Protein AF-A0AAD7HAU2-F1 (afdb_monomer)

Structure (mmCIF, N/CA/C/O backbone):
data_AF-A0AAD7HAU2-F1
#
_entry.id   AF-A0AAD7HAU2-F1
#
loop_
_atom_site.group_PDB
_atom_site.id
_atom_site.type_symbol
_atom_site.label_atom_id
_atom_site.label_alt_id
_atom_site.label_comp_id
_atom_site.label_asym_id
_atom_site.label_entity_id
_atom_site.label_seq_id
_atom_site.pdbx_PDB_ins_code
_atom_site.Cartn_x
_atom_site.Cartn_y
_atom_site.Cartn_z
_atom_site.occupancy
_atom_site.B_iso_or_equiv
_atom_site.auth_seq_id
_atom_site.auth_comp_id
_atom_site.auth_asym_id
_atom_site.auth_atom_id
_atom_site.pdbx_PDB_model_num
ATOM 1 N N . ILE A 1 1 ? 2.252 1.414 1.884 1.00 77.88 1 ILE A N 1
ATOM 2 C CA . ILE A 1 1 ? 2.992 1.256 0.609 1.00 77.88 1 ILE A CA 1
ATOM 3 C C . ILE A 1 1 ? 2.117 1.806 -0.512 1.00 77.88 1 ILE A C 1
ATOM 5 O O . I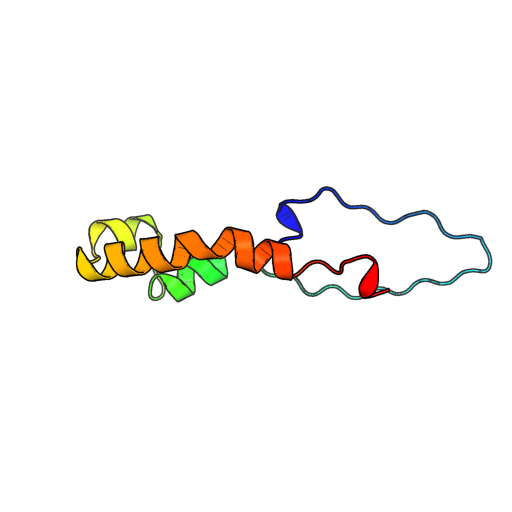LE A 1 1 ? 1.051 1.241 -0.743 1.00 77.88 1 ILE A O 1
ATOM 9 N N . PRO A 1 2 ? 2.511 2.909 -1.163 1.00 84.44 2 PRO A N 1
ATOM 10 C CA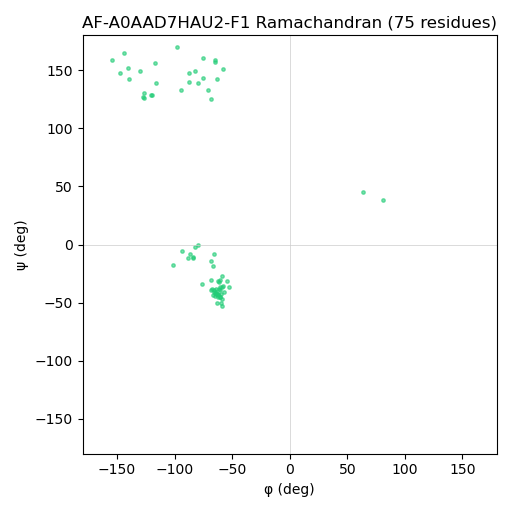 . PRO A 1 2 ? 1.633 3.650 -2.072 1.00 84.44 2 PRO A CA 1
ATOM 11 C C . PRO A 1 2 ? 1.546 3.066 -3.495 1.00 84.44 2 PRO A C 1
ATOM 13 O O . PRO A 1 2 ? 0.777 3.567 -4.305 1.00 84.44 2 PRO A O 1
ATOM 16 N N . SER A 1 3 ? 2.278 1.987 -3.806 1.00 83.75 3 SER A N 1
ATOM 17 C CA . SER A 1 3 ? 2.349 1.394 -5.157 1.00 83.75 3 SER A CA 1
ATOM 18 C C . SER A 1 3 ? 0.978 1.074 -5.778 1.00 83.75 3 SER A C 1
ATOM 20 O O . SER A 1 3 ? 0.790 1.299 -6.969 1.00 83.75 3 SER A O 1
ATOM 22 N N . ALA A 1 4 ? -0.007 0.635 -4.986 1.00 84.75 4 ALA A N 1
ATOM 23 C CA . ALA A 1 4 ? -1.353 0.323 -5.483 1.00 84.75 4 ALA A CA 1
ATOM 24 C C . ALA A 1 4 ? -2.144 1.551 -5.983 1.00 84.75 4 ALA A C 1
ATOM 26 O O . ALA A 1 4 ? -3.122 1.389 -6.709 1.00 84.75 4 ALA A O 1
ATOM 27 N N . LEU A 1 5 ? -1.745 2.765 -5.592 1.00 84.00 5 LEU A N 1
ATOM 28 C CA . LEU A 1 5 ? -2.408 4.016 -5.977 1.00 84.00 5 LEU A CA 1
ATOM 29 C C . LEU A 1 5 ? -1.869 4.592 -7.290 1.00 84.00 5 LEU A C 1
ATOM 31 O O . LEU A 1 5 ? -2.463 5.512 -7.847 1.00 84.00 5 LEU A O 1
ATOM 35 N N . VAL A 1 6 ? -0.748 4.064 -7.788 1.00 86.69 6 VAL A N 1
ATOM 36 C CA . VAL A 1 6 ? -0.043 4.602 -8.950 1.00 86.69 6 VAL A CA 1
ATOM 37 C C . VAL A 1 6 ? 0.039 3.536 -10.029 1.00 86.69 6 VAL A C 1
ATOM 39 O O . VAL A 1 6 ? 0.493 2.414 -9.795 1.00 86.69 6 VAL A O 1
ATOM 42 N N . ARG A 1 7 ? -0.365 3.892 -11.249 1.00 91.19 7 ARG A N 1
ATOM 43 C CA . ARG A 1 7 ? -0.129 3.036 -12.413 1.00 91.19 7 ARG A CA 1
ATOM 44 C C . ARG A 1 7 ? 1.363 3.015 -12.701 1.00 91.19 7 ARG A C 1
ATOM 46 O O . ARG A 1 7 ? 1.972 4.065 -12.875 1.00 91.19 7 ARG A O 1
ATOM 53 N N . HIS A 1 8 ? 1.934 1.826 -12.766 1.00 89.94 8 HIS A N 1
ATOM 54 C CA . HIS A 1 8 ? 3.348 1.642 -13.042 1.00 89.94 8 HIS A CA 1
ATOM 55 C C . HIS A 1 8 ? 3.550 0.439 -13.960 1.00 89.94 8 HIS A C 1
ATOM 57 O O . HIS A 1 8 ? 2.745 -0.492 -13.987 1.00 89.94 8 HIS A O 1
ATOM 63 N N . SER A 1 9 ? 4.630 0.482 -14.732 1.00 92.56 9 SER A N 1
ATOM 64 C CA . SER A 1 9 ? 5.028 -0.568 -15.665 1.00 92.56 9 SER A CA 1
ATOM 65 C C . SER A 1 9 ? 6.534 -0.518 -15.888 1.00 92.56 9 SER A C 1
ATOM 67 O O . SER A 1 9 ? 7.160 0.528 -15.719 1.00 92.56 9 SER A O 1
ATOM 69 N N . ASN A 1 10 ? 7.111 -1.629 -16.334 1.00 93.50 10 ASN A N 1
ATOM 70 C CA . ASN A 1 10 ? 8.514 -1.665 -16.724 1.00 93.50 10 ASN A CA 1
ATOM 71 C C . ASN A 1 10 ? 8.701 -1.080 -18.128 1.00 93.50 10 ASN A C 1
ATOM 73 O O . ASN A 1 10 ? 7.924 -1.369 -19.036 1.00 93.50 10 ASN A O 1
ATOM 77 N N . VAL A 1 11 ? 9.762 -0.294 -18.314 1.00 94.06 11 VAL A N 1
ATOM 78 C CA . VAL A 1 11 ? 10.181 0.190 -19.637 1.00 94.06 11 VAL A CA 1
ATOM 79 C C . VAL A 1 11 ? 11.012 -0.869 -20.361 1.00 94.06 11 VAL A C 1
ATOM 81 O O . VAL A 1 11 ? 11.737 -1.635 -19.715 1.00 94.06 11 VAL A O 1
ATOM 84 N N . ALA A 1 12 ? 10.938 -0.893 -21.693 1.00 95.75 12 ALA A N 1
ATOM 85 C CA . ALA A 1 12 ? 11.776 -1.762 -22.516 1.00 95.75 12 ALA A CA 1
ATOM 86 C C . ALA A 1 12 ? 13.277 -1.505 -22.269 1.00 95.75 12 ALA A C 1
ATOM 88 O O . ALA A 1 12 ? 13.673 -0.392 -21.916 1.00 95.75 12 ALA A O 1
ATOM 89 N N . ILE A 1 13 ? 14.096 -2.543 -22.455 1.00 96.81 13 ILE A N 1
ATOM 90 C CA . ILE A 1 13 ? 1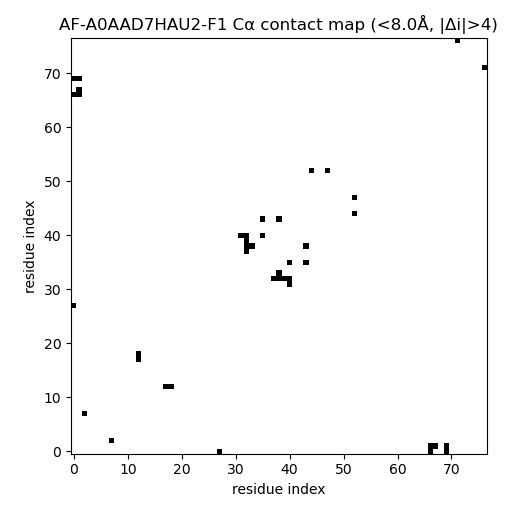5.564 -2.478 -22.379 1.00 96.81 13 ILE A CA 1
ATOM 91 C C . ILE A 1 13 ? 16.184 -2.822 -23.729 1.00 96.81 13 ILE A C 1
ATOM 93 O O . ILE A 1 13 ? 15.561 -3.493 -24.556 1.00 96.81 13 ILE A O 1
ATOM 97 N N . ARG A 1 14 ? 17.410 -2.359 -23.963 1.00 97.75 14 ARG A N 1
ATOM 98 C CA . ARG A 1 14 ? 18.173 -2.675 -25.177 1.00 97.75 14 ARG A CA 1
ATOM 99 C C . ARG A 1 14 ? 18.712 -4.104 -25.126 1.00 97.75 14 ARG A C 1
ATOM 101 O O . ARG A 1 14 ? 18.872 -4.686 -24.062 1.00 97.75 14 ARG A O 1
ATOM 108 N N . ALA A 1 15 ? 19.065 -4.648 -26.289 1.00 97.12 15 ALA A N 1
ATOM 109 C CA . ALA A 1 15 ? 19.495 -6.044 -26.425 1.00 97.12 15 ALA A CA 1
ATOM 110 C C . ALA A 1 15 ? 20.733 -6.428 -25.586 1.00 97.12 15 ALA A C 1
ATOM 112 O O . ALA A 1 15 ? 20.891 -7.591 -25.235 1.00 97.12 15 ALA A O 1
ATOM 113 N N . HIS A 1 16 ? 21.608 -5.470 -25.271 1.00 97.75 16 HIS A N 1
ATOM 114 C CA . HIS A 1 16 ? 22.814 -5.694 -24.463 1.00 97.75 16 HIS A CA 1
ATOM 115 C C . HIS A 1 16 ? 22.603 -5.422 -22.966 1.00 97.75 16 HIS A C 1
ATOM 117 O O . HIS A 1 16 ? 23.513 -5.636 -22.168 1.00 97.75 16 HIS A O 1
ATOM 123 N N . GLU A 1 17 ? 21.434 -4.913 -22.575 1.00 98.06 17 GLU A N 1
ATOM 124 C CA . GLU A 1 17 ? 21.134 -4.577 -21.189 1.00 98.06 17 GLU A CA 1
ATOM 125 C C . GLU A 1 17 ? 20.571 -5.795 -20.455 1.00 98.06 17 GLU A C 1
ATOM 127 O O . GLU A 1 17 ? 19.845 -6.620 -21.011 1.00 98.06 17 GLU A O 1
ATOM 132 N N . ARG A 1 18 ? 20.867 -5.885 -19.159 1.00 96.88 18 ARG A N 1
ATOM 133 C CA . ARG A 1 18 ? 20.268 -6.871 -18.262 1.00 96.88 18 ARG A CA 1
ATOM 134 C C . ARG A 1 18 ? 19.703 -6.145 -17.053 1.00 96.88 18 ARG A C 1
ATOM 136 O O . ARG A 1 18 ? 20.411 -5.385 -16.399 1.00 96.88 18 ARG A O 1
ATOM 143 N N . ARG A 1 19 ? 18.428 -6.391 -16.749 1.00 96.25 19 ARG A N 1
ATOM 144 C CA . ARG A 1 19 ? 17.739 -5.826 -15.586 1.00 96.25 19 ARG A CA 1
ATOM 145 C C . ARG A 1 19 ? 17.254 -6.949 -14.683 1.00 96.25 19 ARG A C 1
ATOM 147 O O . ARG A 1 19 ? 16.560 -7.851 -15.140 1.00 96.25 19 ARG A O 1
ATOM 154 N N . SER A 1 20 ? 17.590 -6.846 -13.405 1.00 95.31 20 SER A N 1
ATOM 155 C CA . SER A 1 20 ? 17.035 -7.679 -12.341 1.00 95.31 20 SER A CA 1
ATOM 156 C C . SER A 1 20 ? 16.264 -6.784 -11.380 1.00 95.31 20 SER A C 1
ATOM 158 O O . SER A 1 20 ? 16.720 -5.690 -11.057 1.00 95.31 20 SER A O 1
ATOM 160 N N . SER A 1 21 ? 15.108 -7.244 -10.914 1.00 92.94 21 SER A N 1
ATOM 161 C CA . SER A 1 21 ? 14.290 -6.539 -9.928 1.00 92.94 21 SER A CA 1
ATOM 162 C C . SER A 1 21 ? 13.719 -7.532 -8.932 1.00 92.94 21 SER A C 1
ATOM 164 O O . SER A 1 21 ? 13.310 -8.628 -9.313 1.00 92.94 21 SER A O 1
ATOM 166 N N . PHE A 1 22 ? 13.646 -7.126 -7.672 1.00 94.44 22 PHE A N 1
ATOM 167 C CA . PHE A 1 22 ? 12.998 -7.881 -6.614 1.00 94.44 22 PHE A CA 1
ATOM 168 C C . PHE A 1 22 ? 11.987 -6.972 -5.925 1.00 94.44 22 PHE A C 1
ATOM 170 O O . PHE A 1 22 ? 12.310 -5.840 -5.569 1.00 94.44 22 PHE A O 1
ATOM 177 N N . THR A 1 23 ? 10.760 -7.454 -5.756 1.00 91.12 23 THR A N 1
ATOM 178 C CA . THR A 1 23 ? 9.685 -6.684 -5.130 1.00 91.12 23 THR A CA 1
ATOM 179 C C . THR A 1 23 ? 9.092 -7.497 -4.001 1.00 91.12 23 THR A C 1
ATOM 181 O O . THR A 1 23 ? 8.658 -8.629 -4.201 1.00 91.12 23 THR A O 1
ATOM 184 N N . GLN A 1 24 ? 9.045 -6.894 -2.817 1.00 91.56 24 GLN A N 1
ATOM 185 C CA . GLN A 1 24 ? 8.259 -7.408 -1.706 1.00 91.56 24 GLN A CA 1
ATOM 186 C C . GLN A 1 24 ? 6.900 -6.714 -1.718 1.00 91.56 24 GLN A C 1
ATOM 188 O O . GLN A 1 24 ? 6.812 -5.493 -1.853 1.00 91.56 24 GLN A O 1
ATOM 193 N N . TYR A 1 25 ? 5.839 -7.499 -1.586 1.00 89.88 25 TYR A N 1
ATOM 194 C CA . TYR A 1 25 ? 4.467 -7.015 -1.590 1.00 89.88 25 TYR A CA 1
ATOM 195 C C . TYR A 1 25 ? 3.715 -7.577 -0.389 1.00 89.88 25 TYR A C 1
ATOM 197 O O . TYR A 1 25 ? 3.958 -8.696 0.055 1.00 89.88 25 TYR A O 1
ATOM 205 N N . THR A 1 26 ? 2.757 -6.799 0.103 1.00 90.56 26 THR A N 1
ATOM 206 C CA . THR A 1 26 ? 1.755 -7.268 1.051 1.00 90.56 26 THR A CA 1
ATOM 207 C C . THR A 1 26 ? 0.442 -6.525 0.819 1.00 90.56 26 THR A C 1
ATOM 209 O O . THR A 1 26 ? 0.427 -5.360 0.406 1.00 90.56 26 THR A O 1
ATOM 212 N N . ALA A 1 27 ? -0.674 -7.204 1.068 1.00 90.81 27 ALA A N 1
ATOM 213 C CA . ALA A 1 27 ? -1.996 -6.628 0.897 1.00 90.81 27 ALA A CA 1
ATOM 214 C C . ALA A 1 27 ? -2.274 -5.569 1.975 1.00 90.81 27 ALA A C 1
ATOM 216 O O . ALA A 1 27 ? -2.124 -5.826 3.170 1.00 90.81 27 ALA A O 1
ATOM 217 N N . ALA A 1 28 ? -2.780 -4.399 1.569 1.00 87.38 28 ALA A N 1
ATOM 218 C CA . ALA A 1 28 ? -3.126 -3.310 2.490 1.00 87.38 28 ALA A CA 1
ATOM 219 C C . ALA A 1 28 ? -4.099 -3.746 3.606 1.00 87.38 28 ALA A C 1
ATOM 221 O O . ALA A 1 28 ? -4.031 -3.255 4.734 1.00 87.38 28 ALA A O 1
ATOM 222 N N . GLY A 1 29 ? -4.977 -4.710 3.306 1.00 91.19 29 GLY A N 1
ATOM 223 C CA . GLY A 1 29 ? -5.920 -5.280 4.266 1.00 91.19 29 GLY A CA 1
ATOM 224 C C . GLY A 1 29 ? -5.257 -5.947 5.476 1.00 91.19 29 GLY A C 1
ATOM 225 O O . GLY A 1 29 ? -5.823 -5.875 6.562 1.00 91.19 29 GLY A O 1
ATOM 226 N N . LEU A 1 30 ? -4.055 -6.520 5.329 1.00 93.81 30 LEU A N 1
ATOM 227 C CA . LEU A 1 30 ? -3.337 -7.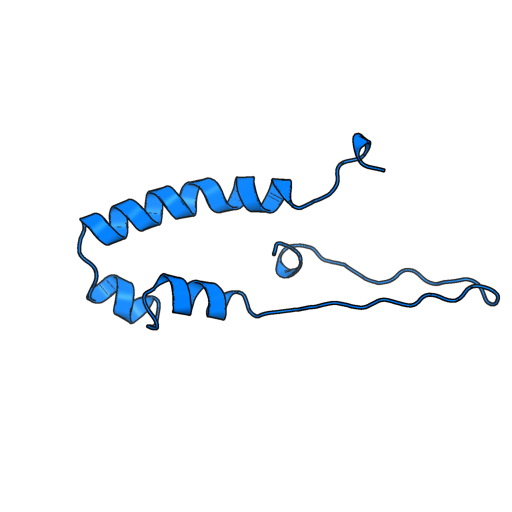168 6.436 1.00 93.81 30 LEU A CA 1
ATOM 228 C C . LEU A 1 30 ? -2.873 -6.152 7.483 1.00 93.81 30 LEU A C 1
ATOM 230 O O . LEU A 1 30 ? -3.018 -6.392 8.679 1.00 93.81 30 LEU A O 1
ATOM 234 N N . PHE A 1 31 ? -2.405 -4.978 7.053 1.00 90.88 31 PHE A N 1
ATOM 235 C CA . PHE A 1 31 ? -2.081 -3.898 7.986 1.00 90.88 31 PHE A CA 1
ATOM 236 C C . PHE A 1 31 ? -3.321 -3.423 8.735 1.00 90.88 31 PHE A C 1
ATOM 238 O O . PHE A 1 31 ? -3.267 -3.222 9.943 1.00 90.88 31 PHE A O 1
ATOM 245 N N . ARG A 1 32 ? -4.455 -3.280 8.038 1.00 91.06 32 ARG A N 1
ATOM 246 C CA . ARG A 1 32 ? -5.720 -2.881 8.667 1.00 91.06 32 ARG A CA 1
ATOM 247 C C . ARG A 1 32 ? -6.208 -3.921 9.674 1.00 91.06 32 ARG 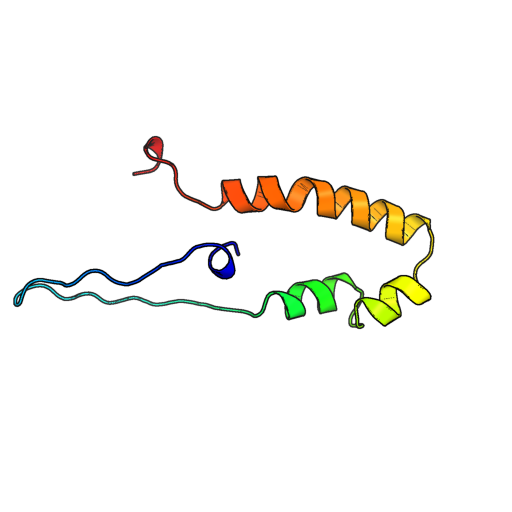A C 1
ATOM 249 O O . ARG A 1 32 ? -6.652 -3.538 10.744 1.00 91.06 32 ARG A O 1
ATOM 256 N N . TRP A 1 33 ? -6.079 -5.208 9.357 1.00 94.69 33 TRP A N 1
ATOM 257 C CA . TRP A 1 33 ? -6.423 -6.308 10.258 1.00 94.69 33 TRP A CA 1
ATOM 258 C C . TRP A 1 33 ? -5.626 -6.257 11.564 1.00 94.69 33 TRP A C 1
ATOM 260 O O . TRP A 1 33 ? -6.220 -6.231 12.639 1.00 94.69 33 TRP A O 1
ATOM 270 N N . ILE A 1 34 ? -4.293 -6.177 11.476 1.00 94.38 34 ILE A N 1
ATOM 271 C CA . ILE A 1 34 ? -3.413 -6.069 12.652 1.00 94.38 34 ILE A CA 1
ATOM 272 C C . ILE A 1 34 ? -3.773 -4.822 13.460 1.00 94.38 34 ILE A C 1
ATOM 274 O O . ILE A 1 34 ? -3.966 -4.887 14.669 1.00 94.38 34 ILE A O 1
ATOM 278 N N . ARG A 1 35 ? -3.935 -3.693 12.771 1.00 90.75 35 ARG A N 1
ATOM 279 C CA . ARG A 1 35 ? -4.262 -2.405 13.376 1.00 90.75 35 ARG A CA 1
ATOM 280 C C . ARG A 1 35 ? -5.610 -2.398 14.103 1.00 90.75 35 ARG A C 1
ATOM 282 O O . ARG A 1 35 ? -5.787 -1.664 15.072 1.00 90.75 35 ARG A O 1
ATOM 289 N N . ASN A 1 36 ? -6.563 -3.192 13.635 1.00 93.00 36 ASN A N 1
ATOM 290 C CA . ASN A 1 36 ? -7.861 -3.344 14.276 1.00 93.00 36 ASN A CA 1
ATOM 291 C C . ASN A 1 36 ? -7.821 -4.300 15.479 1.00 93.00 36 ASN A C 1
ATOM 293 O O . ASN A 1 36 ? -8.858 -4.508 16.096 1.00 93.00 36 ASN A O 1
ATOM 297 N N . GLY A 1 37 ? -6.667 -4.885 15.818 1.00 94.00 37 GLY A N 1
ATOM 298 C CA . GLY A 1 37 ? -6.566 -5.900 16.866 1.00 94.00 37 GLY A CA 1
ATOM 299 C C . GLY A 1 37 ? -6.972 -7.289 16.377 1.00 94.00 37 GLY A C 1
ATOM 300 O O . GLY A 1 37 ? -7.611 -8.034 17.107 1.00 94.00 37 GLY A O 1
ATOM 301 N N . PHE A 1 38 ? -6.610 -7.636 15.139 1.00 96.25 38 PHE A N 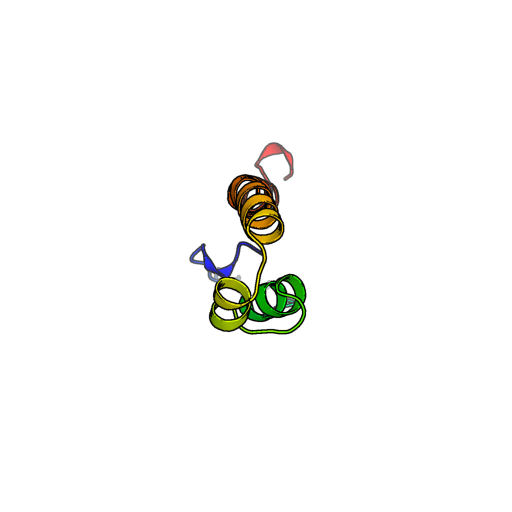1
ATOM 302 C CA . PHE A 1 38 ? -6.920 -8.921 14.502 1.00 96.25 38 PHE A CA 1
ATOM 303 C C . PHE A 1 38 ? -8.420 -9.167 14.295 1.00 96.25 38 PHE A C 1
ATOM 305 O O . PHE A 1 38 ? -8.935 -10.253 14.546 1.00 96.25 38 PHE A O 1
ATOM 312 N N . GLN A 1 39 ? -9.116 -8.148 13.794 1.00 95.81 39 GLN A N 1
ATOM 313 C CA . GLN A 1 39 ? -10.533 -8.228 13.446 1.00 95.81 39 GLN A CA 1
ATOM 314 C C . GLN A 1 39 ? -10.857 -7.401 12.197 1.00 95.81 39 GLN A C 1
ATOM 316 O O . GLN A 1 39 ? -10.078 -6.554 11.739 1.00 95.81 39 GLN A O 1
ATOM 321 N N . THR A 1 40 ? -12.029 -7.657 11.615 1.00 95.88 40 THR A N 1
ATOM 322 C CA . THR A 1 40 ? -12.503 -6.905 10.449 1.00 95.88 40 THR A CA 1
ATOM 323 C C . THR A 1 40 ? -12.738 -5.441 10.825 1.00 95.88 40 THR A C 1
ATOM 325 O O . THR A 1 40 ? -12.957 -5.111 11.987 1.00 95.88 40 THR A O 1
ATOM 328 N N . SER A 1 41 ? -12.718 -4.540 9.838 1.00 94.25 41 SER A N 1
ATOM 329 C CA . SER A 1 41 ? -13.113 -3.143 10.079 1.00 94.25 41 SER A CA 1
ATOM 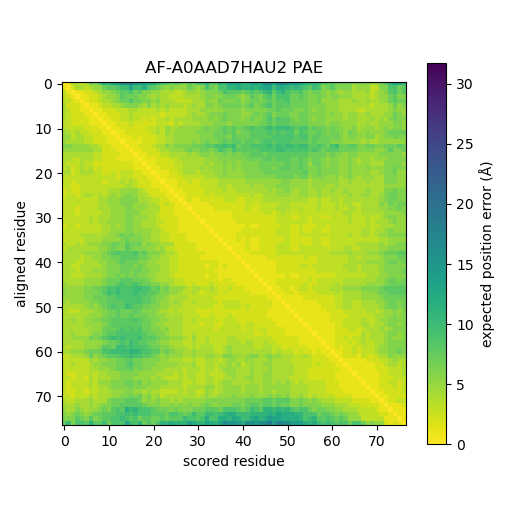330 C C . SER A 1 41 ? -14.526 -3.048 10.631 1.00 94.25 41 SER A C 1
ATOM 332 O O . SER A 1 41 ? -14.744 -2.309 11.572 1.00 94.25 41 SER A O 1
ATOM 334 N N . GLN A 1 42 ? -15.457 -3.847 10.112 1.00 96.50 42 GLN A N 1
ATOM 335 C CA . GLN A 1 42 ? -16.828 -3.865 10.611 1.00 96.50 42 GLN A CA 1
ATOM 336 C C . GLN A 1 42 ? -16.906 -4.265 12.092 1.00 96.50 42 GLN A C 1
ATOM 338 O O . GLN A 1 42 ? -17.616 -3.619 12.852 1.00 96.50 42 GLN A O 1
ATOM 343 N N . ALA A 1 43 ? -16.177 -5.307 12.504 1.00 96.94 43 ALA A N 1
ATOM 344 C CA . ALA A 1 43 ? -16.147 -5.739 13.899 1.00 96.94 43 ALA A CA 1
ATOM 345 C C . ALA A 1 43 ? -15.521 -4.671 14.809 1.00 96.94 43 ALA A C 1
ATOM 347 O O . ALA A 1 43 ? -16.073 -4.375 15.865 1.00 96.94 43 ALA A O 1
ATOM 348 N N . PHE A 1 44 ? -14.435 -4.034 14.354 1.00 96.00 44 PHE A N 1
ATOM 349 C CA . PHE A 1 44 ? -13.825 -2.910 15.060 1.00 96.00 44 PHE A CA 1
ATOM 350 C C . PHE A 1 44 ? -14.811 -1.747 15.233 1.00 96.00 44 PHE A C 1
ATOM 352 O O . PHE A 1 44 ? -15.009 -1.303 16.352 1.00 96.00 44 PHE A O 1
ATOM 359 N N . GLU A 1 45 ? -15.491 -1.296 14.175 1.00 95.00 45 GLU A N 1
ATOM 360 C CA . GLU A 1 45 ? -16.429 -0.163 14.270 1.00 95.00 45 GLU A CA 1
ATOM 361 C C . GLU A 1 45 ? -17.596 -0.421 15.236 1.00 95.00 45 GLU A C 1
ATOM 363 O O . GLU A 1 45 ? -18.045 0.489 15.934 1.00 95.00 45 GLU A O 1
ATOM 368 N N . LEU A 1 46 ? -18.088 -1.662 15.284 1.00 97.06 46 LEU A N 1
ATOM 369 C CA . LEU A 1 46 ? -19.185 -2.052 16.170 1.00 97.06 46 LEU A CA 1
ATOM 370 C C . LEU A 1 46 ? -18.742 -2.220 17.630 1.00 97.06 46 LEU A C 1
ATOM 372 O O . LEU A 1 46 ? -19.540 -1.975 18.530 1.00 97.06 46 LEU A O 1
ATOM 376 N N . GLY A 1 47 ? -17.509 -2.681 17.859 1.00 95.88 47 GLY A N 1
ATOM 377 C CA . GLY A 1 47 ? -17.007 -3.047 19.186 1.00 95.88 47 GLY A CA 1
ATOM 378 C C . GLY A 1 47 ? -16.094 -2.016 19.851 1.00 95.88 47 GLY A C 1
ATOM 379 O O . GLY A 1 47 ? -15.883 -2.102 21.057 1.00 95.88 47 GLY A O 1
ATOM 380 N N . ALA A 1 48 ? -15.542 -1.067 19.093 1.00 95.56 48 ALA A N 1
ATOM 381 C CA . ALA A 1 48 ? -14.612 -0.070 19.606 1.00 95.56 48 ALA A CA 1
ATOM 382 C C . ALA A 1 48 ? -15.328 1.018 20.411 1.00 95.56 48 ALA A C 1
ATOM 384 O O . ALA A 1 48 ? -16.416 1.485 20.056 1.00 95.56 48 ALA A O 1
ATOM 385 N N . SER A 1 49 ? -14.665 1.465 21.473 1.00 96.56 49 SER A N 1
ATOM 386 C CA . SER A 1 49 ? -15.032 2.667 22.212 1.00 96.56 49 SER A CA 1
ATOM 387 C C . SER A 1 49 ? -14.878 3.923 21.350 1.00 96.56 49 SER A C 1
ATOM 389 O O . SER A 1 49 ? -14.114 3.964 20.383 1.00 96.56 49 SER A O 1
ATOM 391 N N . GLU A 1 50 ? -15.566 4.995 21.734 1.00 96.00 50 GLU A N 1
ATOM 392 C CA . GLU A 1 50 ? -15.446 6.289 21.053 1.00 96.00 50 GLU A CA 1
ATOM 393 C C . GLU A 1 50 ? -14.018 6.847 21.132 1.00 96.00 50 GLU A C 1
ATOM 395 O O . GLU A 1 50 ? -13.532 7.461 20.186 1.00 96.00 50 GLU A O 1
ATOM 400 N N . GLN A 1 51 ? -13.300 6.564 22.221 1.00 95.81 51 GLN A N 1
ATOM 401 C CA . GLN A 1 51 ? -11.892 6.922 22.371 1.00 95.81 51 GLN A CA 1
ATOM 402 C C . GLN A 1 51 ? -11.005 6.203 21.343 1.00 95.81 51 GLN A C 1
ATOM 404 O O . GLN A 1 51 ? -10.125 6.827 20.750 1.00 95.81 51 GLN A O 1
ATOM 409 N N . GLU A 1 52 ? -11.232 4.909 21.103 1.00 94.31 52 GLU A N 1
ATOM 410 C CA . GLU A 1 52 ? -10.478 4.133 20.109 1.00 94.31 52 GLU A CA 1
ATOM 411 C C . GLU A 1 52 ? -10.764 4.598 18.677 1.00 94.31 52 GLU A C 1
ATOM 413 O O . GLU A 1 52 ? -9.843 4.679 17.860 1.00 94.31 52 GLU A O 1
ATOM 418 N N . LYS A 1 53 ? -12.018 4.953 18.374 1.00 93.62 53 LYS A N 1
ATOM 419 C CA . LYS A 1 53 ? -12.404 5.525 17.075 1.00 93.62 53 LYS A CA 1
ATOM 420 C C . LYS A 1 53 ? -11.799 6.912 16.859 1.00 93.62 53 LYS A C 1
ATOM 422 O O . LYS A 1 53 ? -11.228 7.169 15.803 1.00 93.62 53 LYS A O 1
ATOM 427 N N . ALA A 1 54 ? -11.826 7.775 17.871 1.00 94.00 54 ALA A N 1
ATOM 428 C CA . ALA A 1 54 ? -11.195 9.091 17.793 1.00 94.00 54 ALA A CA 1
ATOM 429 C C . ALA A 1 54 ? -9.674 8.979 17.584 1.00 94.00 54 ALA A C 1
ATOM 431 O O . ALA A 1 54 ? -9.099 9.667 16.740 1.00 94.00 54 ALA A O 1
ATOM 432 N N . ALA A 1 55 ? -9.009 8.062 18.295 1.00 91.50 55 ALA A N 1
ATOM 433 C CA . ALA A 1 55 ? -7.585 7.794 18.093 1.00 91.50 55 ALA A CA 1
ATOM 434 C C . ALA A 1 55 ? -7.289 7.299 16.665 1.00 91.50 55 ALA A C 1
ATOM 436 O O . ALA A 1 55 ? -6.291 7.695 16.057 1.00 91.50 55 ALA A O 1
ATOM 437 N N . ARG A 1 56 ? -8.175 6.462 16.110 1.00 90.19 56 ARG A N 1
ATOM 438 C CA . ARG A 1 56 ? -8.095 5.970 14.732 1.00 90.19 56 ARG A CA 1
ATOM 439 C C . ARG A 1 56 ? -8.196 7.098 13.704 1.00 90.19 56 ARG A C 1
ATOM 441 O O . ARG A 1 56 ? -7.408 7.103 12.762 1.00 90.19 56 ARG A O 1
ATOM 448 N N . GLU A 1 57 ? -9.128 8.033 13.870 1.00 90.75 57 GLU A N 1
ATOM 449 C CA . GLU A 1 57 ? -9.286 9.170 12.952 1.00 90.75 57 GLU A CA 1
ATOM 450 C C . GLU A 1 57 ? -8.047 10.067 12.928 1.00 90.75 57 GLU A C 1
ATOM 452 O O . GLU A 1 57 ? -7.576 10.441 11.853 1.00 90.75 57 GLU A O 1
ATOM 457 N N . VAL A 1 58 ? -7.471 10.354 14.100 1.00 91.19 58 VAL A N 1
ATOM 458 C CA . VAL A 1 58 ? -6.226 11.131 14.208 1.00 91.19 58 VAL A CA 1
ATOM 459 C C . VAL A 1 58 ? -5.080 10.439 13.464 1.00 91.19 58 VAL A C 1
ATOM 461 O O . VAL A 1 58 ? -4.329 11.087 12.736 1.00 91.19 58 VAL A O 1
ATOM 464 N N . GLU A 1 59 ? -4.956 9.117 13.602 1.00 86.50 59 GLU A N 1
ATOM 465 C CA . GLU A 1 59 ? -3.952 8.326 12.881 1.00 86.50 59 GLU A CA 1
ATOM 466 C C . GLU A 1 59 ? -4.194 8.338 11.359 1.00 86.50 59 GLU A C 1
ATOM 468 O O . GLU A 1 59 ? -3.258 8.497 10.570 1.00 86.50 59 GLU A O 1
ATOM 473 N N . ASP A 1 60 ? -5.449 8.173 10.930 1.00 88.56 60 ASP A N 1
ATOM 474 C CA . ASP A 1 60 ? -5.818 8.123 9.514 1.00 88.56 60 ASP A CA 1
ATOM 475 C C . ASP A 1 60 ? -5.624 9.482 8.813 1.00 88.56 60 ASP A C 1
ATOM 477 O O . ASP A 1 60 ? -5.230 9.499 7.643 1.00 88.56 60 ASP A O 1
ATOM 481 N N . ALA A 1 61 ? -5.777 10.607 9.522 1.00 91.69 61 ALA A N 1
ATOM 482 C CA . ALA A 1 61 ? -5.540 11.949 8.980 1.00 91.69 61 ALA A CA 1
ATOM 483 C C . ALA A 1 61 ? -4.104 12.142 8.445 1.00 91.69 61 ALA A C 1
ATOM 485 O O . ALA A 1 61 ? -3.903 12.786 7.415 1.00 91.69 61 ALA A O 1
ATOM 486 N N . GLY A 1 62 ? -3.102 11.538 9.092 1.00 89.31 62 GLY A N 1
ATOM 487 C CA . GLY A 1 62 ? -1.695 11.646 8.683 1.00 89.31 62 GLY A CA 1
ATOM 488 C C . GLY A 1 62 ? -1.266 10.668 7.582 1.00 89.31 62 GLY A C 1
ATOM 489 O O . GLY A 1 62 ? -0.169 10.788 7.031 1.00 89.31 62 GLY A O 1
ATOM 490 N N . ARG A 1 63 ? -2.098 9.676 7.236 1.00 87.19 63 ARG A N 1
ATOM 491 C CA . ARG A 1 63 ? -1.676 8.572 6.354 1.00 87.19 63 ARG A CA 1
ATOM 492 C C . ARG A 1 63 ? -1.348 8.994 4.940 1.00 87.19 63 ARG A C 1
ATOM 494 O O . ARG A 1 63 ? -0.427 8.434 4.346 1.00 87.19 63 ARG A O 1
ATOM 501 N N . TRP A 1 64 ? -2.120 9.924 4.391 1.00 86.31 64 TRP A N 1
ATOM 502 C CA . TRP A 1 64 ? -1.890 10.397 3.032 1.00 86.31 64 TRP A CA 1
ATOM 503 C C . TRP A 1 64 ? -0.521 11.070 2.923 1.00 86.31 64 TRP A C 1
ATOM 505 O O . TRP A 1 64 ? 0.295 10.689 2.084 1.00 86.31 64 TRP A O 1
ATOM 515 N N . GLU A 1 65 ? -0.239 12.002 3.833 1.00 90.06 65 GLU A N 1
ATOM 516 C CA . GLU A 1 65 ? 1.035 12.713 3.886 1.00 90.06 65 GLU A CA 1
ATOM 517 C C . GLU A 1 65 ? 2.209 11.748 4.105 1.00 90.06 65 GLU A C 1
ATOM 519 O O . GLU A 1 65 ? 3.209 11.810 3.389 1.00 90.06 65 GLU A O 1
ATOM 524 N N . ALA A 1 66 ? 2.069 10.800 5.037 1.00 89.88 66 ALA A N 1
ATOM 525 C CA . ALA A 1 66 ? 3.077 9.770 5.269 1.00 89.88 66 ALA A CA 1
ATOM 526 C C . ALA A 1 66 ? 3.322 8.902 4.024 1.00 89.88 66 ALA A C 1
ATOM 528 O O . ALA A 1 66 ? 4.463 8.559 3.729 1.00 89.88 66 ALA A O 1
ATOM 529 N N . GLY A 1 67 ? 2.268 8.558 3.278 1.00 89.00 67 GLY A N 1
ATOM 530 C CA . GLY A 1 67 ? 2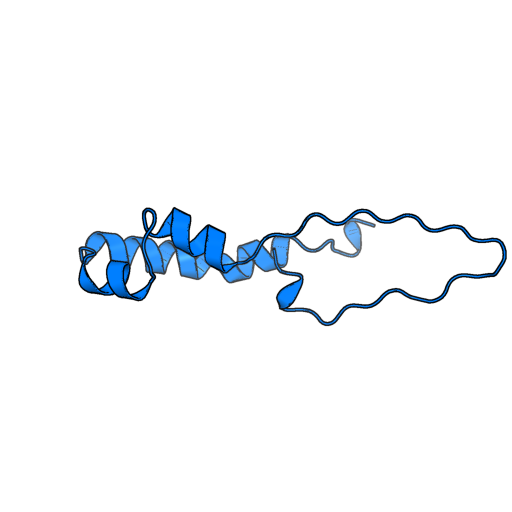.370 7.804 2.030 1.00 89.00 67 GLY A CA 1
ATOM 531 C C . GLY A 1 67 ? 3.095 8.574 0.927 1.00 89.00 67 GLY A C 1
ATOM 532 O O . GLY A 1 67 ? 3.921 7.989 0.231 1.00 89.00 67 GLY A O 1
ATOM 533 N N . MET A 1 68 ? 2.830 9.876 0.797 1.00 88.44 68 MET A N 1
ATOM 534 C CA . MET A 1 68 ? 3.502 10.740 -0.180 1.00 88.44 68 MET A CA 1
ATOM 535 C C . MET A 1 68 ? 5.001 10.873 0.097 1.00 88.44 68 MET A C 1
ATOM 537 O O . MET A 1 68 ? 5.795 10.812 -0.836 1.00 88.44 68 MET A O 1
ATOM 541 N N . LYS A 1 69 ? 5.397 10.957 1.373 1.00 91.31 69 LYS A N 1
ATOM 542 C CA . LYS A 1 69 ? 6.808 11.008 1.799 1.00 91.31 69 LYS A CA 1
ATOM 543 C C . LYS A 1 69 ? 7.603 9.723 1.509 1.00 91.31 69 LYS A C 1
ATOM 545 O O . LYS A 1 69 ? 8.810 9.713 1.705 1.00 91.31 69 LYS A O 1
ATOM 550 N N . MET A 1 70 ? 6.955 8.635 1.075 1.00 90.00 70 MET A N 1
ATOM 551 C CA . MET A 1 70 ? 7.641 7.391 0.690 1.00 90.00 70 MET A CA 1
ATOM 552 C C . MET A 1 70 ? 8.164 7.403 -0.753 1.00 90.00 70 MET A C 1
ATOM 554 O O . MET A 1 70 ? 8.880 6.476 -1.133 1.00 90.00 70 MET A O 1
ATOM 558 N N . PHE A 1 71 ? 7.771 8.377 -1.576 1.00 88.88 71 PHE A N 1
ATOM 559 C CA . PHE A 1 71 ? 8.306 8.528 -2.927 1.00 88.88 71 PHE A CA 1
ATOM 560 C C . PHE A 1 71 ? 9.577 9.376 -2.901 1.00 88.88 71 PHE A C 1
ATOM 562 O O . PHE A 1 71 ? 9.621 10.385 -2.203 1.00 88.88 71 PHE A O 1
ATOM 569 N N . SER A 1 72 ? 10.576 8.984 -3.693 1.00 89.44 72 SER A N 1
ATOM 570 C CA . SER A 1 72 ? 11.754 9.817 -3.941 1.00 89.44 72 SER A CA 1
ATOM 571 C C . SER A 1 72 ? 11.359 11.107 -4.657 1.00 89.44 72 SER A C 1
ATOM 573 O O . SER A 1 72 ? 10.495 11.094 -5.543 1.00 89.44 72 SER A O 1
ATOM 575 N N . VAL A 1 73 ? 12.013 12.205 -4.299 1.00 91.69 73 VAL A N 1
ATOM 576 C CA . VAL A 1 73 ? 11.945 13.479 -5.020 1.00 91.69 73 VAL A CA 1
ATOM 577 C C . VAL A 1 73 ? 13.146 13.626 -5.956 1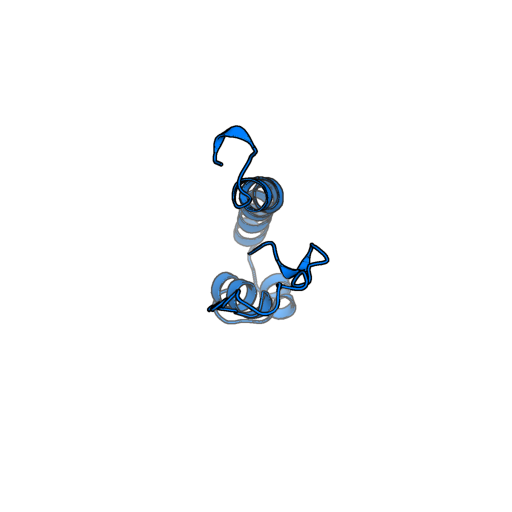.00 91.69 73 VAL A C 1
ATOM 579 O O . VAL A 1 73 ? 14.076 12.829 -5.914 1.00 91.69 73 VAL A O 1
ATOM 582 N N . ILE A 1 74 ? 13.123 14.631 -6.837 1.00 93.12 74 ILE A N 1
ATOM 583 C CA . ILE A 1 74 ? 14.219 14.868 -7.795 1.00 93.12 74 ILE A CA 1
ATOM 584 C C . ILE A 1 74 ? 15.551 15.094 -7.071 1.00 93.12 74 ILE A C 1
ATOM 586 O O . ILE A 1 74 ? 16.567 14.600 -7.534 1.00 93.12 74 ILE A O 1
ATOM 590 N N . ASP A 1 75 ? 15.529 15.771 -5.923 1.00 94.38 75 ASP A N 1
ATOM 591 C CA . ASP A 1 75 ? 16.731 16.039 -5.127 1.00 94.38 75 ASP A CA 1
ATOM 592 C C . ASP A 1 75 ? 17.338 14.770 -4.488 1.00 94.38 75 ASP A C 1
ATOM 594 O O . ASP A 1 75 ? 18.477 14.811 -4.027 1.00 94.38 75 ASP A O 1
ATOM 598 N N . ASP A 1 76 ? 16.606 13.648 -4.465 1.00 89.44 76 ASP A N 1
ATOM 599 C CA . ASP A 1 76 ? 17.093 12.361 -3.946 1.00 89.44 76 ASP A CA 1
ATOM 600 C C . ASP A 1 76 ? 17.857 11.527 -5.001 1.00 89.44 76 ASP A C 1
ATOM 602 O O . ASP A 1 76 ? 18.379 10.459 -4.662 1.00 89.44 76 ASP A O 1
ATOM 606 N N . LEU A 1 77 ? 17.863 11.948 -6.275 1.00 80.75 77 LEU A N 1
ATOM 607 C CA . LEU A 1 77 ? 18.365 11.190 -7.436 1.00 80.75 77 LEU A CA 1
ATOM 608 C C . LEU A 1 77 ? 19.676 11.758 -7.991 1.00 80.75 77 LEU A C 1
ATOM 610 O O . LEU A 1 77 ? 20.529 10.924 -8.379 1.00 80.75 77 LEU A O 1
#

pLDDT: mean 91.97, std 4.11, range [77.88, 98.06]

Foldseek 3Di:
DCVVVDDDDDDDDDPPDDDDDDDDDDDPVVVVCVLLVNDDPVCSVVPPDPVSVVVVVVVVVCVVVVSVVVDDDPVND

Radius of gyration: 18.48 Å; Cα contacts (8 Å, |Δi|>4): 21; chains: 1; bounding box: 42×25×49 Å

Organism: NCBI:txid230809

Sequence (77 aa):
IPSALVRHSNVAIRAHERRSSFTQYTAAGLFRWIRNGFQTSQAFELGASEQEKAAREVEDAGRWEAGMKMFSVIDDL

Secondary structure (DSSP, 8-state):
-GGGGS---PPP--TT-----------HHHHHHHHTTSS-HHHHHHH--HHHHHHHHHHHHTHHHHHHTTSPPGGG-

Solvent-accessible surface area (backbone atoms only — not comparable to full-atom values): 5247 Å² total; per-residue (Å²): 130,59,66,89,82,49,94,80,79,87,76,90,76,59,96,88,61,85,87,86,86,87,84,89,84,78,63,71,64,57,59,51,24,57,74,48,70,71,36,53,70,70,56,34,70,75,70,52,52,72,67,57,51,52,54,48,52,61,55,56,69,50,46,63,62,58,45,58,71,71,55,84,55,80,92,77,110

Mean predicted aligned error: 4.42 Å